Protein AF-A0A3D4I211-F1 (afdb_monomer)

pLDDT: mean 96.21, std 3.25, range [81.12, 98.5]

Solvent-accessible surface area (backbone atoms only — not comparable to full-atom values): 3372 Å² total; per-residue (Å²): 119,75,44,68,79,45,89,59,23,48,46,47,73,49,70,55,58,70,58,53,52,53,51,52,52,50,46,53,54,38,45,76,72,71,46,93,64,80,94,74,85,88,79,80,67,41,82,42,85,41,69,64,105

Sequence (53 aa):
SIARLTTPQLTTIHQPIEQISKYALELIINEIKGEIVPMRTVLPIKLVERGSA

Mean predicted aligned error: 3.21 Å

Structure (mmCIF, N/CA/C/O backbone):
data_AF-A0A3D4I211-F1
#
_entry.id   AF-A0A3D4I211-F1
#
loop_
_atom_site.group_PDB
_atom_site.id
_atom_site.type_symbol
_atom_site.label_atom_id
_atom_site.label_alt_id
_atom_site.label_comp_id
_atom_site.label_asym_id
_atom_site.label_entity_id
_atom_site.label_seq_id
_atom_site.pdbx_PDB_ins_code
_atom_site.Cartn_x
_atom_site.Cartn_y
_atom_site.Cartn_z
_atom_site.occupancy
_atom_site.B_iso_or_equiv
_atom_site.auth_seq_id
_atom_site.auth_comp_id
_atom_site.auth_asym_id
_atom_site.auth_atom_id
_atom_site.pdbx_PDB_model_num
ATOM 1 N N . SER A 1 1 ? 12.906 4.166 -6.688 1.00 81.31 1 SER A N 1
ATOM 2 C CA . SER A 1 1 ? 12.864 2.694 -6.784 1.00 81.31 1 SER A CA 1
ATOM 3 C C . SER A 1 1 ? 14.251 2.183 -7.123 1.00 81.31 1 SER A C 1
ATOM 5 O O . SER A 1 1 ? 14.805 2.636 -8.122 1.00 81.31 1 SER A O 1
ATOM 7 N N . ILE A 1 2 ? 14.787 1.276 -6.298 1.00 92.44 2 ILE A N 1
ATOM 8 C CA . ILE A 1 2 ? 16.083 0.598 -6.505 1.00 92.44 2 ILE A CA 1
ATOM 9 C C . ILE A 1 2 ? 16.071 -0.249 -7.789 1.00 92.44 2 ILE A C 1
ATOM 11 O O . ILE A 1 2 ? 17.105 -0.415 -8.419 1.00 92.44 2 ILE A O 1
ATOM 15 N N . ALA A 1 3 ? 14.890 -0.672 -8.257 1.00 94.69 3 ALA A N 1
ATOM 16 C CA . ALA A 1 3 ? 14.708 -1.464 -9.476 1.00 94.69 3 ALA A CA 1
ATOM 17 C C . ALA A 1 3 ? 15.305 -0.844 -10.759 1.00 94.69 3 ALA A C 1
ATOM 19 O O . ALA A 1 3 ? 15.492 -1.544 -11.746 1.00 94.69 3 ALA A O 1
ATOM 20 N N . ARG A 1 4 ? 15.588 0.467 -10.775 1.00 95.31 4 ARG A N 1
ATOM 21 C CA . ARG A 1 4 ? 16.226 1.151 -11.916 1.00 95.31 4 ARG A CA 1
ATOM 22 C C . ARG A 1 4 ? 17.756 1.070 -11.920 1.00 95.31 4 ARG A C 1
ATOM 24 O O . ARG A 1 4 ? 18.354 1.463 -12.913 1.00 95.31 4 ARG A O 1
ATOM 31 N N . LEU A 1 5 ? 18.366 0.641 -10.814 1.00 97.31 5 LEU A N 1
ATOM 32 C CA . LEU A 1 5 ? 19.822 0.599 -10.632 1.00 97.31 5 LEU A CA 1
ATOM 33 C C . LEU A 1 5 ? 20.449 -0.707 -11.140 1.00 97.31 5 LEU A C 1
ATOM 35 O O . LEU A 1 5 ? 21.668 -0.832 -11.154 1.00 97.31 5 LEU A O 1
ATOM 39 N N . THR A 1 6 ? 19.632 -1.683 -11.530 1.00 96.81 6 THR A N 1
ATOM 40 C CA . THR A 1 6 ? 20.078 -2.958 -12.095 1.00 96.81 6 THR A CA 1
ATOM 41 C C . THR A 1 6 ? 20.139 -2.887 -13.621 1.00 96.81 6 THR A C 1
ATOM 43 O O . THR A 1 6 ? 19.413 -2.105 -14.242 1.00 96.81 6 THR A O 1
ATOM 46 N N . THR A 1 7 ? 20.943 -3.765 -14.226 1.00 96.12 7 THR A N 1
ATOM 47 C CA . THR A 1 7 ? 20.981 -3.978 -15.679 1.00 96.12 7 THR A CA 1
ATOM 48 C C . THR A 1 7 ? 20.743 -5.465 -15.976 1.00 96.12 7 THR A C 1
ATOM 50 O O . THR A 1 7 ? 21.594 -6.274 -15.610 1.00 96.12 7 THR A O 1
ATOM 53 N N . PRO A 1 8 ? 19.619 -5.845 -16.614 1.00 95.12 8 PRO A N 1
ATOM 54 C CA . PRO A 1 8 ? 18.504 -4.982 -17.010 1.00 95.12 8 PRO A CA 1
ATOM 55 C C . PRO A 1 8 ? 17.740 -4.412 -15.803 1.00 95.12 8 PRO A C 1
ATOM 57 O O . PRO A 1 8 ? 17.829 -4.913 -14.679 1.00 95.12 8 PRO A O 1
ATOM 60 N N . GLN A 1 9 ? 16.977 -3.343 -16.031 1.00 97.81 9 GLN A N 1
ATOM 61 C CA . GLN A 1 9 ? 16.134 -2.750 -14.992 1.00 97.81 9 GLN A CA 1
ATOM 62 C C . GLN A 1 9 ? 15.004 -3.708 -14.606 1.00 97.81 9 GLN A C 1
ATOM 64 O O . GLN A 1 9 ? 14.302 -4.211 -15.481 1.00 97.81 9 GLN A O 1
ATOM 69 N N . LEU A 1 10 ? 14.789 -3.909 -13.307 1.00 97.69 10 LEU A N 1
ATOM 70 C CA . LEU A 1 10 ? 13.813 -4.878 -12.812 1.00 97.69 10 LEU A CA 1
ATOM 71 C C . LEU A 1 10 ? 12.366 -4.412 -13.024 1.00 97.69 10 LEU A C 1
ATOM 73 O O . LEU A 1 10 ? 11.965 -3.332 -12.574 1.00 97.69 10 LEU A O 1
ATOM 77 N N . THR A 1 11 ? 11.555 -5.267 -13.636 1.00 97.50 11 THR A N 1
ATOM 78 C CA . THR A 1 11 ? 10.089 -5.212 -13.568 1.00 97.50 11 THR A CA 1
ATOM 79 C C . THR A 1 11 ? 9.641 -5.554 -12.145 1.00 97.50 11 THR A C 1
ATOM 81 O O . THR A 1 11 ? 10.157 -6.485 -11.532 1.00 97.50 11 THR A O 1
ATOM 84 N N . THR A 1 12 ? 8.725 -4.779 -11.559 1.00 97.06 12 THR A N 1
ATOM 85 C CA . THR A 1 12 ? 8.292 -5.002 -10.165 1.00 97.06 12 THR A CA 1
ATOM 86 C C . THR A 1 12 ? 6.882 -4.482 -9.901 1.00 97.06 12 THR A C 1
ATOM 88 O O . THR A 1 12 ? 6.387 -3.628 -10.637 1.00 97.06 12 THR A O 1
ATOM 91 N N . ILE A 1 13 ? 6.253 -4.954 -8.824 1.00 97.31 13 ILE A N 1
ATOM 92 C CA . ILE A 1 13 ? 4.996 -4.405 -8.316 1.00 97.31 13 ILE A CA 1
ATOM 93 C C . ILE A 1 13 ? 5.300 -3.195 -7.426 1.00 97.31 13 ILE A C 1
ATOM 95 O O . ILE A 1 13 ? 5.983 -3.291 -6.407 1.00 97.31 13 ILE A O 1
ATOM 99 N N . HIS A 1 14 ? 4.778 -2.034 -7.805 1.00 96.06 14 HIS A N 1
ATOM 100 C CA . HIS A 1 14 ? 4.803 -0.835 -6.987 1.00 96.06 14 HIS A CA 1
ATOM 101 C C . HIS A 1 14 ? 3.699 -0.890 -5.927 1.00 96.06 14 HIS A C 1
ATOM 103 O O . HIS A 1 14 ? 2.507 -0.829 -6.241 1.00 96.06 14 HIS A O 1
ATOM 109 N N . GLN A 1 15 ? 4.134 -0.973 -4.671 1.00 96.62 15 GLN A N 1
ATOM 110 C CA . GLN A 1 15 ? 3.272 -0.948 -3.496 1.00 96.62 15 GLN A CA 1
ATOM 111 C C . GLN A 1 15 ? 3.036 0.503 -3.028 1.00 96.62 15 GLN A C 1
ATOM 113 O O . GLN A 1 15 ? 4.002 1.267 -2.939 1.00 96.62 15 GLN A O 1
ATOM 118 N N . PRO A 1 16 ? 1.797 0.886 -2.669 1.00 97.06 16 PRO A N 1
ATOM 119 C CA . PRO A 1 16 ? 1.451 2.228 -2.193 1.00 97.06 16 PRO A CA 1
ATOM 120 C C . PRO A 1 16 ? 1.806 2.417 -0.701 1.00 97.06 16 PRO A C 1
ATOM 122 O O . PRO A 1 16 ? 0.932 2.629 0.138 1.00 97.06 16 PRO A O 1
ATOM 125 N N . ILE A 1 17 ? 3.088 2.276 -0.338 1.00 96.19 17 ILE A N 1
ATOM 126 C CA . ILE A 1 17 ? 3.538 2.244 1.071 1.00 96.19 17 ILE A CA 1
ATOM 127 C C . ILE A 1 17 ? 3.211 3.544 1.819 1.00 96.19 17 ILE A C 1
ATOM 129 O O . ILE A 1 17 ? 2.794 3.498 2.971 1.00 96.19 17 ILE A O 1
ATOM 133 N N . GLU A 1 18 ? 3.347 4.700 1.169 1.00 96.38 18 GLU A N 1
ATOM 134 C CA . GLU A 1 18 ? 3.021 5.993 1.785 1.00 96.38 18 GLU A CA 1
ATOM 135 C C . GLU A 1 18 ? 1.535 6.085 2.151 1.00 96.38 18 GLU A C 1
ATOM 137 O O . GLU A 1 18 ? 1.186 6.510 3.254 1.00 96.38 18 GLU A O 1
ATOM 142 N N . GLN A 1 19 ? 0.654 5.632 1.253 1.00 97.44 19 GLN A N 1
ATOM 143 C CA . GLN A 1 19 ? -0.780 5.585 1.517 1.00 97.44 19 GLN A CA 1
ATOM 144 C C . GLN A 1 19 ? -1.100 4.574 2.616 1.00 97.44 19 GLN A C 1
ATOM 146 O O . GLN A 1 19 ? -1.878 4.904 3.505 1.00 97.44 19 GLN A O 1
ATOM 151 N N . ILE A 1 20 ? -0.483 3.384 2.598 1.00 97.75 20 ILE A N 1
ATOM 152 C CA . ILE A 1 20 ? -0.655 2.379 3.660 1.00 97.75 20 ILE A CA 1
ATOM 153 C C . ILE A 1 20 ? -0.357 3.005 5.023 1.00 97.75 20 ILE A C 1
ATOM 155 O O . ILE A 1 20 ? -1.196 2.930 5.915 1.00 97.75 20 ILE A O 1
ATOM 159 N N . SER A 1 21 ? 0.792 3.667 5.171 1.00 97.81 21 SER A N 1
ATOM 160 C CA . SER A 1 21 ? 1.188 4.298 6.432 1.00 97.81 21 SER A CA 1
ATOM 161 C C . SER A 1 21 ? 0.210 5.385 6.868 1.00 97.81 21 SER A C 1
ATOM 163 O O . SER A 1 21 ? -0.182 5.424 8.032 1.00 97.81 21 SER A O 1
ATOM 165 N N . LYS A 1 22 ? -0.218 6.250 5.939 1.00 97.94 22 LYS A N 1
ATOM 166 C CA . LYS A 1 22 ? -1.167 7.327 6.238 1.00 97.94 22 LYS A CA 1
ATOM 167 C C . LYS A 1 22 ? -2.511 6.777 6.719 1.00 97.94 22 LYS A C 1
ATOM 169 O O . LYS A 1 22 ? -2.979 7.183 7.778 1.00 97.94 22 LYS A O 1
ATOM 174 N N . TYR A 1 23 ? -3.089 5.834 5.973 1.00 97.06 23 TYR A N 1
ATOM 175 C CA . TYR A 1 23 ? -4.357 5.204 6.340 1.00 97.06 23 TYR A CA 1
ATOM 176 C C . TYR A 1 23 ? -4.239 4.431 7.650 1.00 97.06 23 TYR A C 1
ATOM 178 O O . TYR A 1 23 ? -5.116 4.542 8.493 1.00 97.06 23 TYR A O 1
ATOM 186 N N . ALA A 1 24 ? -3.156 3.680 7.861 1.00 96.88 24 ALA A N 1
ATOM 187 C CA . ALA A 1 24 ? -2.964 2.937 9.101 1.00 96.88 24 ALA A CA 1
ATOM 188 C C . ALA A 1 24 ? -2.957 3.869 10.321 1.00 96.88 24 ALA A C 1
ATOM 190 O O . ALA A 1 24 ? -3.636 3.592 11.305 1.00 96.88 24 ALA A O 1
ATOM 191 N N . LEU A 1 25 ? -2.234 4.990 10.243 1.00 98.06 25 LEU A N 1
ATOM 192 C CA . LEU A 1 25 ? -2.163 5.948 11.343 1.00 98.06 25 LEU A CA 1
ATOM 193 C C 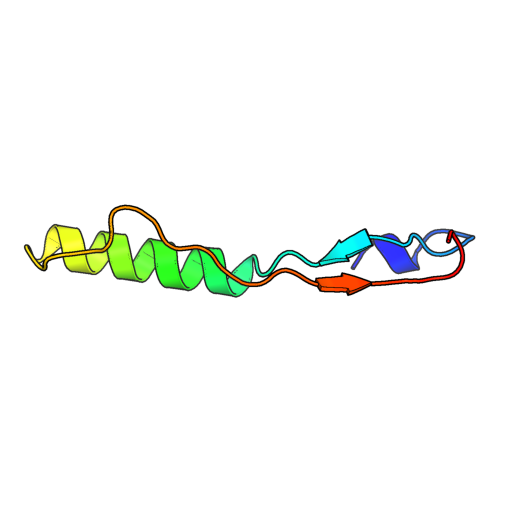. LEU A 1 25 ? -3.516 6.620 11.605 1.00 98.06 25 LEU A C 1
ATOM 195 O O . LEU A 1 25 ? -3.923 6.749 12.755 1.00 98.06 25 LEU A O 1
ATOM 199 N N . GLU A 1 26 ? -4.222 7.006 10.542 1.00 97.81 26 GLU A N 1
ATOM 200 C CA . GLU A 1 26 ? -5.567 7.578 10.626 1.00 97.81 26 GLU A CA 1
ATOM 201 C C . GLU A 1 26 ? -6.555 6.606 11.284 1.00 97.81 26 GLU A C 1
ATOM 203 O O . GLU A 1 26 ? -7.240 6.982 12.231 1.00 97.81 26 GLU A O 1
ATOM 208 N N . LEU A 1 27 ? -6.563 5.339 10.857 1.00 97.69 27 LEU A N 1
ATOM 209 C C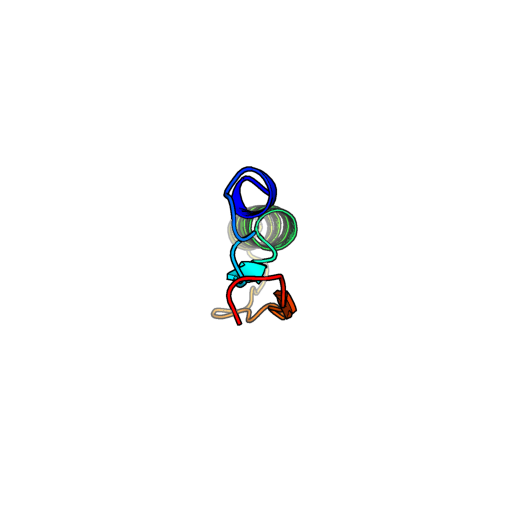A . LEU A 1 27 ? -7.421 4.301 11.433 1.00 97.69 27 LEU A CA 1
ATOM 210 C C . LEU A 1 27 ? -7.114 4.068 12.915 1.00 97.69 27 LEU A C 1
ATOM 212 O O . LEU A 1 27 ? -8.037 3.989 13.715 1.00 97.69 27 LEU A O 1
ATOM 216 N N . ILE A 1 28 ? -5.836 4.017 13.300 1.00 97.62 28 ILE A N 1
ATOM 217 C CA . ILE A 1 28 ? -5.443 3.864 14.708 1.00 97.62 28 ILE A CA 1
ATOM 218 C C . ILE A 1 28 ? -5.928 5.057 15.543 1.00 97.62 28 ILE A C 1
ATOM 220 O O . ILE A 1 28 ? -6.466 4.872 16.631 1.00 97.62 28 ILE A O 1
ATOM 224 N N . ILE A 1 29 ? -5.756 6.285 15.047 1.00 98.50 29 ILE A N 1
ATOM 225 C CA . ILE A 1 2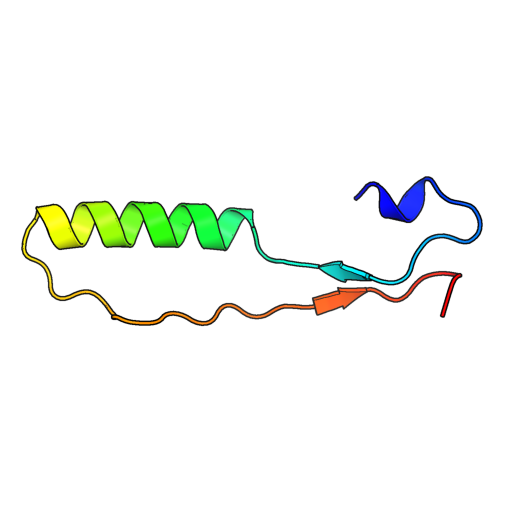9 ? -6.203 7.495 15.752 1.00 98.50 29 ILE A CA 1
ATOM 226 C C . ILE A 1 29 ? -7.729 7.512 15.903 1.00 98.50 29 ILE A C 1
ATOM 228 O O . ILE A 1 29 ? -8.227 7.879 16.966 1.00 98.50 29 ILE A O 1
ATOM 232 N N . ASN A 1 30 ? -8.464 7.128 14.863 1.00 98.19 30 ASN A N 1
ATOM 233 C CA . ASN A 1 30 ? -9.925 7.105 14.877 1.00 98.19 30 ASN A CA 1
ATOM 234 C C . ASN A 1 30 ? -10.460 6.010 15.814 1.00 98.19 30 ASN A C 1
ATOM 236 O O . ASN A 1 30 ? -11.363 6.277 16.604 1.00 98.19 30 ASN A O 1
ATOM 240 N N . GLU A 1 31 ? -9.827 4.834 15.832 1.00 97.69 31 GLU A N 1
ATOM 241 C CA . GLU A 1 31 ? -10.134 3.763 16.789 1.00 97.69 31 GLU A CA 1
ATOM 242 C C . GLU A 1 31 ? -9.948 4.242 18.239 1.00 97.69 31 GLU A C 1
ATOM 244 O O . GLU A 1 31 ? -10.824 4.053 19.080 1.00 97.69 31 GLU A O 1
ATOM 249 N N . ILE A 1 32 ? -8.847 4.948 18.537 1.00 98.25 32 ILE A N 1
ATOM 250 C CA . ILE A 1 32 ? -8.585 5.516 19.875 1.00 98.25 32 ILE A CA 1
ATOM 251 C C . ILE A 1 32 ? -9.675 6.518 20.295 1.00 98.25 32 ILE A C 1
ATOM 253 O O . ILE A 1 32 ? -9.989 6.627 21.480 1.00 98.25 32 ILE A O 1
ATOM 257 N N . LYS A 1 33 ? -10.268 7.246 19.344 1.00 98.31 33 LYS A N 1
ATOM 258 C CA . LYS A 1 33 ? -11.380 8.178 19.597 1.00 98.31 33 LYS A CA 1
ATOM 259 C C . LYS A 1 33 ? -12.735 7.477 19.767 1.00 98.31 33 LYS A C 1
ATOM 261 O O . LYS A 1 33 ? -13.714 8.152 20.077 1.00 98.31 33 LYS A O 1
ATOM 266 N N . GLY A 1 34 ? -12.798 6.158 19.580 1.00 98.00 34 GLY A N 1
ATOM 267 C CA . GLY A 1 34 ? -14.032 5.374 19.620 1.00 98.00 34 GLY A CA 1
ATOM 268 C C . GLY A 1 34 ? -14.866 5.471 18.340 1.00 98.00 34 GLY A C 1
ATOM 269 O O . GLY A 1 34 ? -16.065 5.196 18.373 1.00 98.00 34 GLY A O 1
ATOM 270 N N . GLU A 1 35 ? -14.267 5.891 17.224 1.00 98.31 35 GLU A N 1
ATOM 271 C CA . GLU A 1 35 ? -14.934 5.884 15.922 1.00 98.31 35 GLU A CA 1
ATOM 272 C C . GLU A 1 35 ? -14.995 4.458 15.356 1.00 98.31 35 GLU A C 1
ATOM 274 O O . GLU A 1 35 ? -14.130 3.628 15.621 1.00 98.31 35 GLU A O 1
ATOM 279 N N . ILE A 1 36 ? -16.009 4.167 14.537 1.00 96.94 36 ILE A N 1
ATOM 280 C CA . ILE A 1 36 ? -16.092 2.882 13.835 1.00 96.94 36 ILE A CA 1
ATOM 281 C C . ILE A 1 36 ? -15.122 2.912 12.655 1.00 96.94 36 ILE A C 1
ATOM 283 O O . ILE A 1 36 ? -15.321 3.672 11.704 1.00 96.94 36 ILE A O 1
ATOM 287 N N . VAL A 1 37 ? -14.112 2.044 12.682 1.00 97.44 37 VAL A N 1
ATOM 288 C CA . VAL A 1 37 ? -13.118 1.926 11.609 1.00 97.44 37 VAL A CA 1
ATOM 28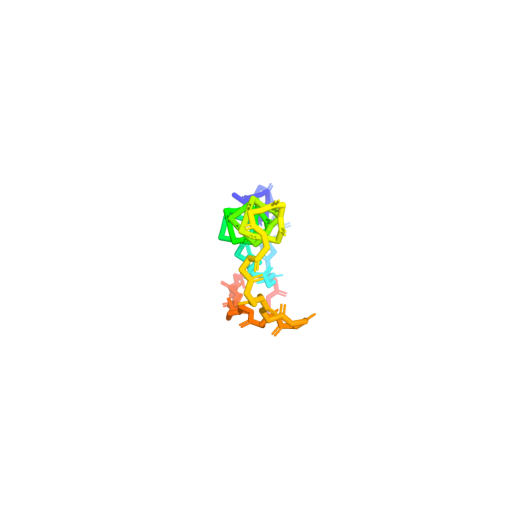9 C C . VAL A 1 37 ? -13.287 0.625 10.811 1.00 97.44 37 VAL A C 1
ATOM 291 O O . VAL A 1 37 ? -13.754 -0.389 11.336 1.00 97.44 37 VAL A O 1
ATOM 294 N N . PRO A 1 38 ? -12.913 0.600 9.520 1.00 96.44 38 PRO A N 1
ATOM 295 C CA . PRO A 1 38 ? -12.910 -0.630 8.738 1.00 96.44 38 PRO A CA 1
ATOM 296 C C . PRO A 1 38 ? -11.883 -1.640 9.265 1.00 96.44 38 PRO A C 1
ATOM 298 O O . PRO A 1 38 ? -10.693 -1.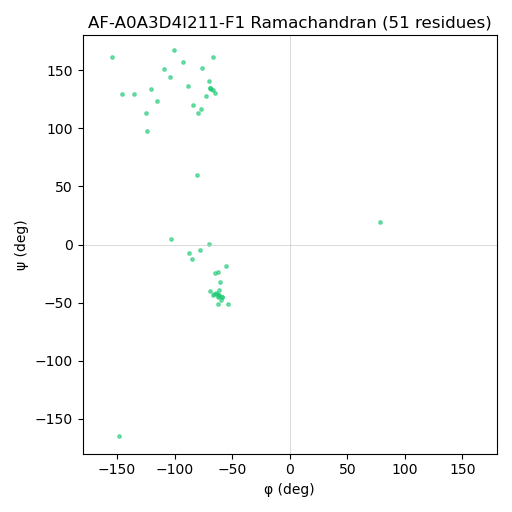351 9.357 1.00 96.44 38 PRO A O 1
ATOM 301 N N . MET A 1 39 ? -12.326 -2.882 9.473 1.00 93.12 39 MET A N 1
ATOM 302 C CA . MET A 1 39 ? -11.454 -4.008 9.844 1.00 93.12 39 MET A CA 1
ATOM 303 C C . MET A 1 39 ? -10.442 -4.373 8.741 1.00 93.12 39 MET A C 1
ATOM 305 O O . MET A 1 39 ? -9.394 -4.956 9.015 1.00 93.12 39 MET A O 1
ATOM 309 N N . ARG A 1 40 ? -10.744 -4.052 7.475 1.00 95.06 40 ARG A N 1
ATOM 310 C CA . ARG A 1 40 ? -9.859 -4.319 6.336 1.00 95.06 40 ARG A CA 1
ATOM 311 C C . ARG A 1 40 ? -9.972 -3.227 5.280 1.00 95.06 40 ARG A C 1
ATOM 313 O O . ARG A 1 40 ? -11.059 -2.953 4.784 1.00 95.06 40 ARG A O 1
ATOM 320 N N . THR A 1 41 ? -8.820 -2.702 4.871 1.00 93.94 41 THR A N 1
ATOM 321 C CA . THR A 1 41 ? -8.681 -1.768 3.746 1.00 93.94 41 THR A CA 1
ATOM 322 C C . THR A 1 41 ? -7.748 -2.378 2.704 1.00 93.94 41 THR A C 1
ATOM 324 O O . THR A 1 41 ? -6.693 -2.908 3.050 1.00 93.94 41 THR A O 1
ATOM 327 N N . VAL A 1 42 ? -8.130 -2.330 1.426 1.00 96.25 42 VAL A N 1
ATOM 328 C CA . VAL A 1 42 ? -7.304 -2.804 0.305 1.00 96.25 42 VAL A CA 1
ATOM 329 C C . VAL A 1 42 ? -6.960 -1.613 -0.576 1.00 96.25 42 VAL A C 1
ATOM 331 O O . VAL A 1 42 ? -7.853 -0.923 -1.059 1.00 96.25 42 VAL A O 1
ATOM 334 N N . LEU A 1 43 ? -5.665 -1.377 -0.779 1.00 97.00 43 LEU A N 1
ATOM 335 C CA . LEU A 1 43 ? -5.168 -0.285 -1.609 1.00 97.00 43 LEU A CA 1
ATOM 336 C C . LEU A 1 43 ? -4.677 -0.814 -2.963 1.00 97.00 43 LEU A C 1
ATOM 338 O O . LEU A 1 43 ? -4.111 -1.909 -3.024 1.00 97.00 43 LEU A O 1
ATOM 342 N N . PRO A 1 44 ? -4.879 -0.053 -4.052 1.00 97.12 44 PRO A N 1
ATOM 343 C CA . PRO A 1 44 ? -4.482 -0.486 -5.380 1.00 97.12 44 PRO A CA 1
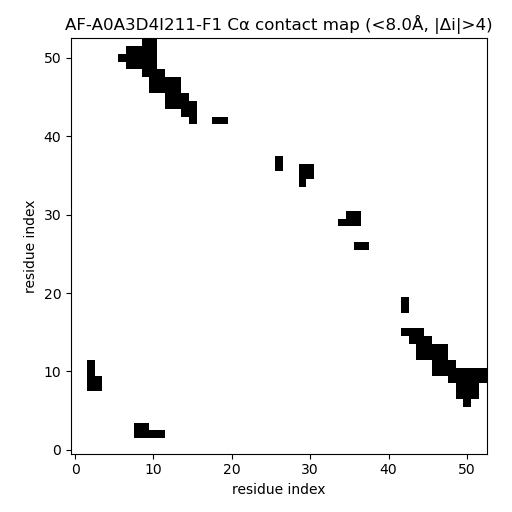ATOM 344 C C . PRO A 1 44 ? -2.957 -0.525 -5.511 1.00 97.12 44 PRO A C 1
ATOM 346 O O . PRO A 1 44 ? -2.255 0.421 -5.152 1.00 97.12 44 PRO A O 1
ATOM 349 N N . ILE A 1 45 ? -2.459 -1.613 -6.087 1.00 97.56 45 ILE A N 1
ATOM 350 C CA . ILE A 1 45 ? -1.058 -1.790 -6.481 1.00 97.56 45 ILE A CA 1
ATOM 351 C C . ILE A 1 45 ? -0.903 -1.553 -7.986 1.00 97.56 45 ILE A C 1
ATOM 353 O O . ILE A 1 45 ? -1.892 -1.498 -8.718 1.00 97.56 45 ILE A O 1
ATOM 357 N N . LYS A 1 46 ? 0.337 -1.421 -8.467 1.00 97.38 46 LYS A N 1
ATOM 358 C CA . LYS A 1 46 ? 0.617 -1.254 -9.903 1.00 97.38 46 LYS A CA 1
ATOM 359 C C . LYS A 1 46 ? 1.774 -2.141 -10.346 1.00 97.38 46 LYS A C 1
ATOM 361 O O . LYS A 1 46 ? 2.840 -2.082 -9.742 1.00 97.38 46 LYS A O 1
ATOM 366 N N . LEU A 1 47 ? 1.606 -2.909 -11.422 1.00 97.50 47 LEU A N 1
ATOM 367 C CA . LEU A 1 47 ? 2.742 -3.509 -12.127 1.00 97.50 47 LEU A CA 1
ATOM 368 C C . LEU A 1 47 ? 3.538 -2.399 -12.820 1.00 97.50 47 LEU A C 1
ATOM 370 O O . LEU A 1 47 ? 2.958 -1.511 -13.442 1.00 97.50 47 LEU A O 1
ATOM 374 N N . VAL A 1 48 ? 4.863 -2.437 -12.698 1.00 97.44 48 VAL A N 1
ATOM 375 C CA . VAL A 1 48 ? 5.760 -1.527 -13.408 1.00 97.44 48 VAL A CA 1
ATOM 376 C C . VAL A 1 48 ? 6.760 -2.338 -14.213 1.00 97.44 48 VAL A C 1
ATOM 378 O O . VAL A 1 48 ? 7.770 -2.796 -13.669 1.00 97.44 48 VAL A O 1
ATOM 381 N N . GLU A 1 49 ? 6.454 -2.487 -15.497 1.00 97.44 49 GLU A N 1
ATOM 382 C CA . GLU A 1 49 ? 7.289 -3.154 -16.495 1.00 97.44 49 GLU A CA 1
ATOM 383 C C . GLU A 1 49 ? 8.539 -2.332 -16.827 1.00 97.44 49 GLU A C 1
ATOM 385 O O . GLU A 1 49 ? 8.512 -1.097 -16.859 1.00 97.44 49 GLU A O 1
ATOM 390 N N . ARG A 1 50 ? 9.661 -3.033 -17.003 1.00 95.88 50 ARG A N 1
A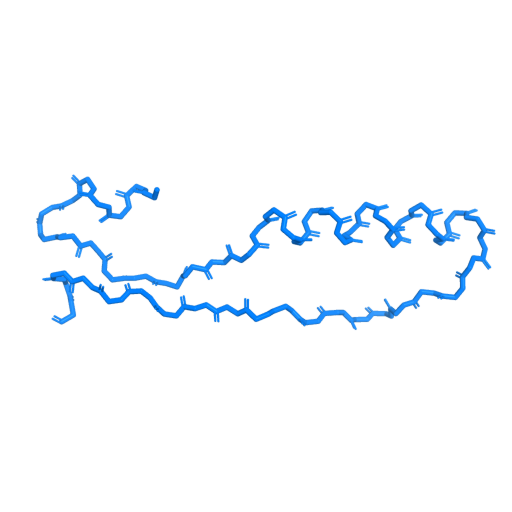TOM 391 C CA . ARG A 1 50 ? 10.988 -2.522 -17.373 1.00 95.88 50 ARG A CA 1
ATOM 392 C C . ARG A 1 50 ? 11.727 -3.586 -18.195 1.00 95.88 50 ARG A C 1
ATOM 394 O O . ARG A 1 50 ? 11.124 -4.542 -18.657 1.00 95.88 50 ARG A O 1
ATOM 401 N N . GLY A 1 51 ? 13.040 -3.431 -18.359 1.00 94.88 51 GLY A N 1
ATOM 402 C CA . GLY A 1 51 ? 13.853 -4.266 -19.248 1.00 94.88 51 GLY A CA 1
ATOM 403 C C . GLY A 1 51 ? 14.081 -5.719 -18.820 1.00 94.88 51 GLY A C 1
ATOM 404 O O . GLY A 1 51 ? 14.824 -6.408 -19.506 1.00 94.88 51 GLY A O 1
ATOM 405 N N . SER A 1 52 ? 13.534 -6.175 -17.689 1.00 94.75 52 SER A N 1
ATOM 40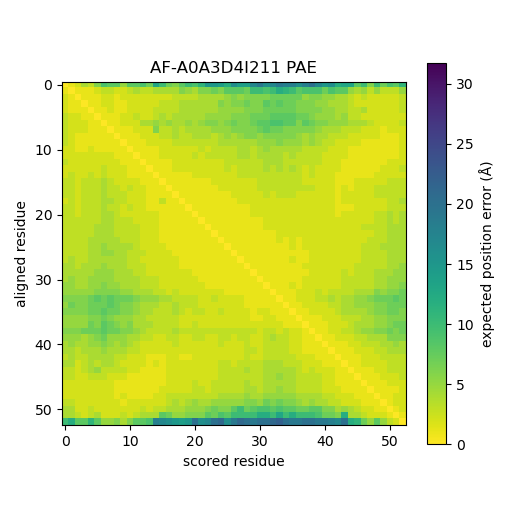6 C CA . SER A 1 52 ? 13.633 -7.575 -17.250 1.00 94.75 52 SER A CA 1
ATOM 407 C C . SER A 1 52 ? 12.354 -8.390 -17.482 1.00 94.75 52 SER A C 1
ATOM 409 O O . SER A 1 52 ? 12.277 -9.503 -16.964 1.00 94.75 52 SER A O 1
ATOM 411 N N . ALA A 1 53 ? 11.336 -7.808 -18.127 1.00 81.12 53 ALA A N 1
ATOM 412 C CA . ALA A 1 53 ? 10.149 -8.523 -18.602 1.00 81.12 53 ALA A CA 1
ATOM 413 C C . ALA A 1 53 ? 10.327 -8.921 -20.071 1.00 81.12 53 ALA A C 1
ATOM 415 O O . ALA A 1 53 ? 10.970 -8.135 -20.805 1.00 81.12 53 ALA A O 1
#

Secondary structure (DSSP, 8-state):
-GGGSSSSPPPEEE--HHHHHHHHHHHHHHHHTT----S------EEE--TT-

Nearest PDB structures (foldseek):
  4o5a-assembly1_A-2  TM=9.258E-01  e=1.487E-01  Bifidobacterium animalis subsp. lactis DSM 10140
  1jyf-assembly1_A  TM=8.662E-01  e=1.827E-01  Escherichia coli
  3brq-assembly1_A  TM=7.726E-01  e=3.890E-01  Escherichia coli K-12
  4rzt-assembly1_A  TM=8.691E-01  e=4.462E-01  Escherichia coli DH1
  1tlf-assembly1_A  TM=8.864E-01  e=6.738E-01 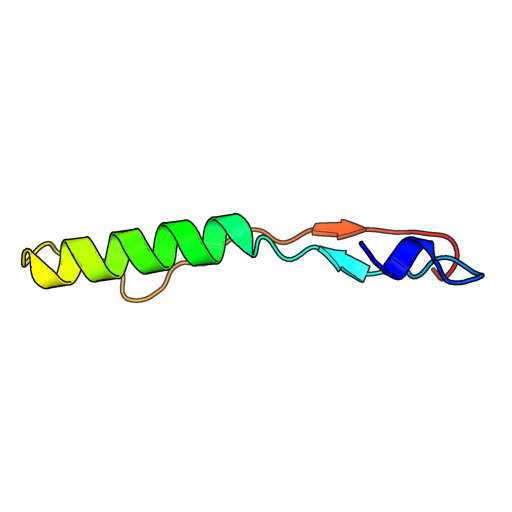 Escherichia coli

Radius of gyration: 16.42 Å; Cα contacts (8 Å, |Δi|>4): 51; chains: 1; bounding box: 37×17×39 Å

Foldseek 3Di:
DCQVVDVQRDWDKADPVVVVVVVVVVQVVCVVVVHDHDPDDDDDIDTDDTDVD